Protein 8HEL (pdb70)

Sequence (68 aa):
MKITNDTTTYYEVAELMGSEADELDGRIMMMGLLSRECVVDTDDLSEDQWLALIDESQKVRREQFESDEA

Foldseek 3Di:
DFADPPDALVNQQVVVHPPGDSLLSVLLVVVCVVVVPRDCVVDDPVRVVVSSVVSVVVVVVVVVVVVD

Structure (mmCIF, N/CA/C/O backbone):
data_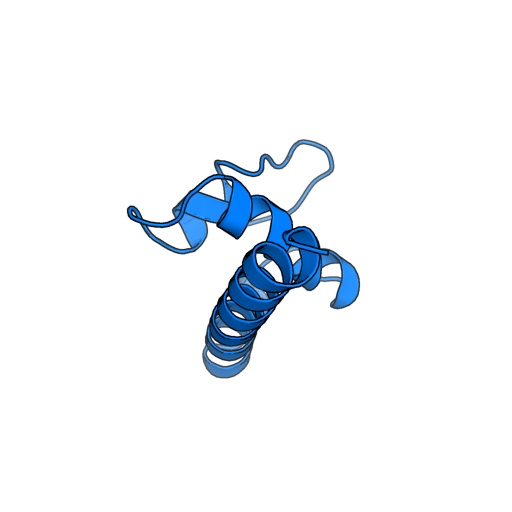8HEL
#
_entry.id   8HEL
#
_cell.length_a   58.353
_cell.length_b   58.353
_cell.length_c   90.633
_cell.angle_alpha   90.00
_cell.angle_beta   90.00
_cell.angle_gamma   90.00
#
_symmetry.space_group_name_H-M   'I 41 2 2'
#
loop_
_entity.id
_entity.type
_entity.pdbx_description
1 polymer AcrIE3
2 water water
#
loop_
_atom_site.group_PDB
_atom_site.id
_atom_site.type_symbol
_atom_site.label_atom_id
_atom_site.label_alt_id
_atom_site.label_comp_id
_atom_site.label_asym_id
_atom_site.label_entity_id
_atom_site.label_seq_id
_atom_site.pdbx_PDB_ins_code
_atom_site.Cartn_x
_atom_site.Cartn_y
_atom_site.Cartn_z
_atom_site.occupancy
_atom_site.B_iso_or_equiv
_atom_site.auth_seq_id
_atom_site.auth_comp_id
_atom_site.auth_asym_id
_atom_site.auth_atom_id
_atom_site.pdbx_PDB_model_num
ATOM 1 N N . MET A 1 1 ? -9.987 -35.677 3.498 1.00 26.38 1 MET A N 1
ATOM 2 C CA . MET A 1 1 ? -10.725 -34.996 4.554 1.00 25.62 1 MET A CA 1
ATOM 3 C C . MET A 1 1 ? -12.178 -34.794 4.138 1.00 26.30 1 MET A C 1
ATOM 4 O O . MET A 1 1 ? -12.457 -34.409 3.009 1.00 25.68 1 MET A O 1
ATOM 9 N N . LYS A 1 2 ? -13.105 -35.045 5.051 1.00 28.20 2 LYS A N 1
ATOM 10 C CA . LYS A 1 2 ? -14.506 -34.776 4.767 1.00 29.52 2 LYS A CA 1
ATOM 11 C C . LYS A 1 2 ? -14.806 -33.290 4.988 1.00 27.83 2 LYS A C 1
ATOM 12 O O . LYS A 1 2 ? -14.275 -32.669 5.908 1.00 28.94 2 LYS A O 1
ATOM 18 N N . ILE A 1 3 ? -15.635 -32.720 4.120 1.00 25.86 3 ILE A N 1
ATOM 19 C CA . ILE A 1 3 ? -16.058 -31.332 4.261 1.00 26.78 3 ILE A CA 1
ATOM 20 C C . ILE A 1 3 ? -17.482 -31.269 4.823 1.00 26.22 3 ILE A C 1
ATOM 21 O O . ILE A 1 3 ? -18.421 -31.789 4.217 1.00 28.87 3 ILE A O 1
ATOM 26 N N . THR A 1 4 ? -17.647 -30.641 5.983 1.00 27.26 4 THR A N 1
ATOM 27 C CA . THR A 1 4 ? -18.969 -30.495 6.585 1.00 27.65 4 THR A CA 1
ATOM 28 C C . THR A 1 4 ? -19.249 -29.041 6.920 1.00 27.79 4 THR A C 1
ATOM 29 O O . THR A 1 4 ? -18.397 -28.172 6.729 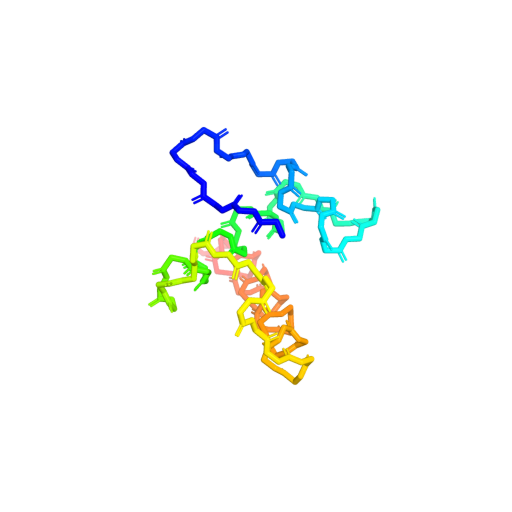1.00 26.96 4 THR A O 1
ATOM 33 N N . ASN A 1 5 ? -20.444 -28.785 7.442 1.00 28.29 5 ASN A N 1
ATOM 34 C CA . ASN A 1 5 ? -20.817 -27.443 7.854 1.00 30.34 5 ASN A CA 1
ATOM 35 C C . ASN A 1 5 ? -19.905 -26.879 8.939 1.00 28.60 5 ASN A C 1
ATOM 36 O O . ASN A 1 5 ? -19.813 -25.663 9.098 1.00 30.18 5 ASN A O 1
ATOM 41 N N . ASP A 1 6 ? -19.220 -27.755 9.671 1.00 26.35 6 ASP A N 1
ATOM 42 C CA . ASP A 1 6 ? -18.325 -27.318 10.739 1.00 27.33 6 ASP A CA 1
ATOM 43 C C . ASP A 1 6 ? -16.864 -27.293 10.336 1.00 26.98 6 ASP A C 1
ATOM 44 O O . ASP A 1 6 ? -16.001 -27.003 11.163 1.00 29.73 6 ASP A O 1
ATOM 49 N N . THR A 1 7 ? -16.581 -27.599 9.075 1.00 26.28 7 THR A N 1
ATOM 50 C CA . THR A 1 7 ? -15.211 -27.534 8.589 1.00 25.24 7 THR A CA 1
ATOM 51 C C . THR A 1 7 ? -14.720 -26.102 8.688 1.00 25.93 7 THR A C 1
ATOM 52 O O . THR A 1 7 ? -15.438 -25.160 8.360 1.00 27.17 7 THR A O 1
ATOM 56 N N . THR A 1 8 ? -13.491 -25.946 9.154 1.00 25.26 8 THR A N 1
ATOM 57 C CA . THR A 1 8 ? -12.940 -24.623 9.353 1.00 26.58 8 THR A CA 1
ATOM 58 C C . THR A 1 8 ? -11.936 -24.275 8.267 1.00 25.41 8 THR A C 1
ATOM 59 O O . THR A 1 8 ? -11.363 -25.159 7.619 1.00 23.98 8 THR A O 1
ATOM 63 N N . THR A 1 9 ? -11.694 -22.980 8.096 1.00 25.77 9 THR A N 1
ATOM 64 C CA . THR A 1 9 ? -10.674 -22.534 7.160 1.00 25.13 9 THR A CA 1
ATOM 65 C C . THR A 1 9 ? -9.306 -23.047 7.580 1.00 24.15 9 THR A C 1
ATOM 66 O O . THR A 1 9 ? -8.479 -23.319 6.729 1.00 23.41 9 THR A O 1
ATOM 70 N N . TYR A 1 10 ? -9.063 -23.160 8.887 1.00 23.28 10 TYR A N 1
ATOM 71 C CA A TYR A 1 10 ? -7.787 -23.683 9.409 0.47 22.53 10 TYR A CA 1
ATOM 72 C CA B TYR A 1 10 ? -7.783 -23.643 9.360 0.53 22.76 10 TYR A CA 1
ATOM 73 C C . TYR A 1 10 ? -7.567 -25.113 8.971 1.00 21.34 10 TYR A C 1
ATOM 74 O O . TYR A 1 10 ? -6.472 -25.495 8.575 1.00 20.85 10 TYR A O 1
ATOM 91 N N . GLU A 1 11 ? -8.619 -25.923 9.059 1.00 20.96 11 GLU A N 1
ATOM 92 C CA . GLU A 1 11 ? -8.524 -27.325 8.682 1.00 20.06 11 GLU A CA 1
ATOM 93 C C . GLU A 1 11 ? -8.231 -27.470 7.191 1.00 18.99 11 GLU A C 1
ATOM 94 O O . GLU A 1 11 ? -7.416 -28.297 6.771 1.00 19.71 11 GLU A O 1
ATOM 100 N N . VAL A 1 12 ? -8.884 -26.653 6.377 1.00 18.41 12 VAL A N 1
ATOM 101 C CA . VAL A 1 12 ? -8.632 -26.738 4.939 1.00 18.07 12 VAL A CA 1
ATOM 102 C C . VAL A 1 12 ? -7.251 -26.187 4.600 1.00 17.45 12 VAL A C 1
ATOM 103 O O . VAL A 1 12 ? -6.541 -26.747 3.750 1.00 17.03 12 VAL A O 1
ATOM 107 N N . ALA A 1 13 ? -6.858 -25.103 5.266 1.00 16.97 13 ALA A N 1
ATOM 108 C CA . ALA A 1 13 ? -5.499 -24.584 5.083 1.00 17.98 13 ALA A CA 1
ATOM 109 C C . ALA A 1 13 ? -4.446 -25.646 5.408 1.00 17.10 13 ALA A C 1
ATOM 110 O O . ALA A 1 13 ? -3.494 -25.858 4.640 1.00 17.32 13 ALA A O 1
ATOM 112 N N . GLU A 1 14 ? -4.609 -26.337 6.533 1.00 17.94 14 GLU A N 1
ATOM 113 C CA . GLU A 1 14 ? -3.604 -27.326 6.901 1.00 19.74 14 GLU A CA 1
ATOM 114 C C . GLU A 1 14 ? -3.549 -28.474 5.899 1.00 18.09 14 GLU A C 1
ATOM 115 O O . GLU A 1 14 ? -2.475 -29.033 5.636 1.00 17.79 14 GLU A O 1
ATOM 121 N N . LEU A 1 15 ? -4.702 -28.808 5.329 1.00 17.53 15 LEU A N 1
ATOM 122 C CA . LEU A 1 15 ? -4.776 -29.803 4.264 1.00 18.97 15 LEU A CA 1
ATOM 123 C C . LEU A 1 15 ? -3.870 -29.404 3.092 1.00 18.66 15 LEU A C 1
ATOM 124 O O . LEU A 1 15 ? -3.261 -30.255 2.456 1.00 19.55 15 LEU A O 1
ATOM 129 N N . MET A 1 16 ? -3.782 -28.104 2.828 1.00 19.05 16 MET A N 1
ATOM 130 C CA . MET A 1 16 ? -3.006 -27.575 1.712 1.00 19.19 16 MET A CA 1
ATOM 131 C C . MET A 1 16 ? -1.513 -27.487 2.011 1.00 21.28 16 MET A C 1
ATOM 132 O O . MET A 1 16 ? -0.706 -27.479 1.102 1.00 26.14 16 MET A O 1
ATOM 137 N N . GLY A 1 17 ? -1.144 -27.409 3.284 1.00 18.50 17 GLY A N 1
ATOM 138 C CA . GLY A 1 17 ? 0.255 -27.327 3.660 1.00 17.62 17 GLY A CA 1
ATOM 139 C C . GLY A 1 17 ? 0.475 -26.386 4.823 1.00 17.20 17 GLY A C 1
ATOM 140 O O . GLY A 1 17 ? -0.321 -25.4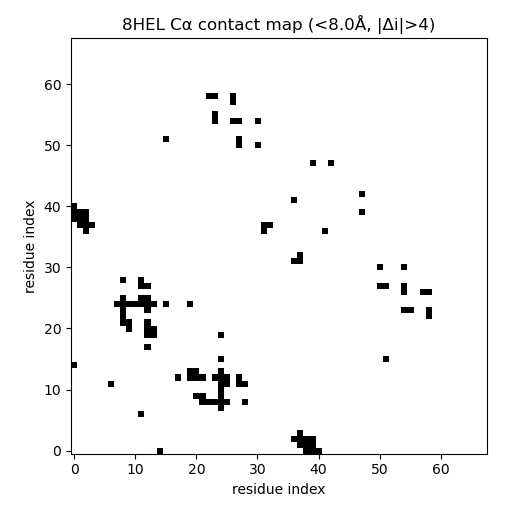80 5.070 1.00 17.80 17 GLY A O 1
ATOM 141 N N . SER A 1 18 ? 1.560 -26.600 5.556 1.00 17.41 18 SER A N 1
ATOM 142 C CA . SER A 1 18 ? 1.783 -25.857 6.795 1.00 18.82 18 SER A CA 1
ATOM 143 C C . SER A 1 18 ? 2.028 -24.352 6.596 1.00 19.96 18 SER A C 1
ATOM 144 O O . SER A 1 18 ? 1.895 -23.578 7.546 1.00 20.85 18 SER A O 1
ATOM 147 N N . GLU A 1 19 ? 2.357 -23.925 5.375 1.00 19.87 19 GLU A N 1
ATOM 148 C CA . GLU A 1 19 ? 2.554 -22.498 5.111 1.00 20.48 19 GLU A CA 1
ATOM 149 C C . GLU A 1 19 ? 1.297 -21.834 4.555 1.00 20.28 19 GLU A C 1
ATOM 150 O O . GLU A 1 19 ? 1.268 -20.617 4.350 1.00 22.67 19 GLU A O 1
ATOM 156 N N . ALA A 1 20 ? 0.260 -22.627 4.301 1.00 19.03 20 ALA A N 1
ATOM 157 C CA . ALA A 1 20 ? -1.014 -22.060 3.872 1.00 17.89 20 ALA A CA 1
ATOM 158 C C . ALA A 1 20 ? -1.643 -21.307 5.040 1.00 18.61 20 ALA A C 1
ATOM 159 O O . ALA A 1 20 ? -1.458 -21.691 6.191 1.00 21.67 20 ALA A O 1
ATOM 161 N N . ASP A 1 21 ? -2.369 -20.236 4.749 1.00 18.54 21 ASP A N 1
ATOM 162 C CA . ASP A 1 21 ? -2.993 -19.452 5.807 1.00 19.11 21 ASP A CA 1
ATOM 163 C C . ASP A 1 21 ? -4.516 -19.479 5.682 1.00 18.13 21 ASP A C 1
ATOM 164 O O . ASP A 1 21 ? -5.066 -20.199 4.851 1.00 18.65 21 ASP A O 1
ATOM 169 N N . GLU A 1 22 ? -5.191 -18.709 6.532 1.00 20.29 22 GLU A N 1
ATOM 170 C CA . GLU A 1 22 ? -6.648 -18.727 6.594 1.00 21.79 22 GLU A CA 1
ATOM 171 C C . GLU A 1 22 ? -7.284 -18.304 5.279 1.00 19.59 22 GLU A C 1
ATOM 172 O O . GLU A 1 22 ? -8.352 -18.790 4.919 1.00 20.38 22 GLU A O 1
ATOM 178 N N . LEU A 1 23 ? -6.627 -17.399 4.562 1.00 19.22 23 LEU A N 1
ATOM 179 C CA . LEU A 1 23 ? -7.153 -16.955 3.285 1.00 19.20 23 LEU A CA 1
ATOM 180 C C . LEU A 1 23 ? -7.103 -18.097 2.270 1.00 18.14 23 LEU A C 1
ATOM 181 O O . LEU A 1 23 ? -8.052 -18.298 1.516 1.00 18.76 23 LEU A O 1
ATOM 186 N N . ASP A 1 24 ? -6.001 -18.837 2.248 1.00 18.05 24 ASP A N 1
ATOM 187 C CA . ASP A 1 24 ? -5.898 -20.013 1.393 1.00 16.89 24 ASP A CA 1
ATOM 188 C C . ASP A 1 24 ? -7.030 -20.986 1.694 1.00 16.89 24 ASP A C 1
ATOM 189 O O . ASP A 1 24 ? -7.655 -21.532 0.777 1.00 17.75 24 ASP A O 1
ATOM 194 N N . GLY A 1 25 ? -7.277 -21.207 2.983 1.00 17.87 25 GLY A N 1
ATOM 195 C CA . GLY A 1 25 ? -8.319 -22.121 3.392 1.00 17.89 25 GLY A CA 1
ATOM 196 C C . GLY A 1 25 ? -9.687 -21.653 2.942 1.00 17.91 25 GLY A C 1
ATOM 197 O O . GLY A 1 25 ? -10.499 -22.450 2.465 1.00 18.70 25 GLY A O 1
ATOM 198 N N . ARG A 1 26 ? -9.964 -20.364 3.120 1.00 17.95 26 ARG A N 1
ATOM 199 C CA . ARG A 1 26 ? -11.247 -19.809 2.715 1.00 19.71 26 ARG A CA 1
ATOM 200 C C . ARG A 1 26 ? -11.472 -19.939 1.201 1.00 18.77 26 ARG A C 1
ATOM 201 O O . ARG A 1 26 ? -12.551 -20.319 0.731 1.00 20.85 26 ARG A O 1
ATOM 209 N N . ILE A 1 27 ? -10.439 -19.626 0.434 1.00 18.84 27 ILE A N 1
ATOM 210 C CA . ILE A 1 27 ? -10.532 -19.718 -1.021 1.00 19.21 27 ILE A CA 1
ATOM 211 C C . ILE A 1 27 ? -10.759 -21.164 -1.442 1.00 19.21 27 ILE A C 1
ATOM 212 O O . ILE A 1 27 ? -11.635 -21.452 -2.259 1.00 20.09 27 ILE A O 1
ATOM 217 N N . MET A 1 28 ? -9.981 -22.083 -0.870 1.00 18.35 28 MET A N 1
ATOM 218 C CA . MET A 1 28 ? -10.125 -23.488 -1.224 1.00 18.57 28 MET A CA 1
ATOM 219 C C . MET A 1 28 ? -11.509 -24.014 -0.828 1.00 18.87 28 MET A C 1
ATOM 220 O O . MET A 1 28 ? -12.098 -24.818 -1.553 1.00 20.84 28 MET A O 1
ATOM 225 N N . MET A 1 29 ? -12.057 -23.564 0.297 1.00 19.88 29 MET A N 1
ATOM 226 C CA A MET A 1 29 ? -13.402 -23.989 0.658 0.52 20.73 29 MET A CA 1
ATOM 227 C CA B MET A 1 29 ? -13.398 -23.981 0.677 0.48 22.17 29 MET A CA 1
ATOM 228 C C . MET A 1 29 ? -14.406 -23.561 -0.400 1.00 22.34 29 MET A C 1
ATOM 229 O O . MET A 1 29 ? -15.332 -24.306 -0.726 1.00 23.19 29 MET A O 1
ATOM 238 N N . GLY A 1 30 ? -14.214 -22.365 -0.945 1.00 22.95 30 GLY A N 1
ATOM 239 C CA . GLY A 1 30 ? -15.071 -21.865 -2.008 1.00 23.46 30 GLY A CA 1
ATOM 240 C C . GLY A 1 30 ? -14.954 -22.716 -3.264 1.00 24.00 30 GLY A C 1
ATOM 241 O O . GLY A 1 30 ? -15.963 -23.023 -3.918 1.00 25.37 30 GLY A O 1
ATOM 242 N N . LEU A 1 31 ? -13.727 -23.101 -3.614 1.00 22.51 31 LEU A N 1
ATOM 243 C CA . LEU A 1 31 ? -13.503 -23.939 -4.783 1.00 22.90 31 LEU A CA 1
ATOM 244 C C . LEU A 1 31 ? -14.105 -25.325 -4.590 1.00 22.34 31 LEU A C 1
ATOM 245 O O . LEU A 1 31 ? -14.776 -25.849 -5.478 1.00 23.70 31 LEU A O 1
ATOM 250 N N . LEU A 1 32 ? -13.888 -25.911 -3.416 1.00 23.24 32 LEU A N 1
ATOM 251 C CA . LEU A 1 32 ? -14.425 -27.233 -3.136 1.00 23.22 32 LEU A CA 1
ATOM 252 C C . LEU A 1 32 ? -15.954 -27.217 -3.186 1.00 24.55 32 LEU A C 1
ATOM 253 O O . LEU A 1 32 ? -16.574 -28.162 -3.665 1.00 26.14 32 LEU A O 1
ATOM 258 N N . SER A 1 33 ? -16.556 -26.134 -2.706 1.00 25.13 33 SER A N 1
ATOM 259 C CA . SER A 1 33 ? -18.011 -25.984 -2.739 1.00 27.01 33 SER A CA 1
ATOM 260 C C . SER A 1 33 ? -18.522 -25.904 -4.174 1.00 27.95 33 SER A C 1
ATOM 261 O O . SER A 1 33 ? -19.527 -26.531 -4.521 1.00 28.40 33 SER A O 1
ATOM 264 N N . ARG A 1 34 ? -17.826 -25.133 -5.003 1.00 27.39 34 ARG A N 1
ATOM 265 C CA . ARG A 1 34 ? -18.173 -25.030 -6.415 1.00 27.71 34 ARG A CA 1
ATOM 266 C C . ARG A 1 34 ? -18.161 -26.405 -7.071 1.00 27.91 34 ARG A C 1
ATOM 267 O O . ARG A 1 34 ? -19.057 -26.750 -7.852 1.00 30.67 34 ARG A O 1
ATOM 275 N N . GLU A 1 35 ? -17.147 -27.191 -6.727 1.00 27.14 35 GLU A N 1
ATOM 276 C CA . GLU A 1 35 ? -16.935 -28.505 -7.325 1.00 29.07 35 GLU A CA 1
ATOM 277 C C . GLU A 1 35 ? -17.756 -29.601 -6.649 1.00 30.90 35 GLU A C 1
ATOM 278 O O . GLU A 1 35 ? -17.664 -30.772 -7.030 1.00 32.44 35 GLU A O 1
ATOM 284 N N . CYS A 1 36 ? -18.555 -29.217 -5.653 1.00 31.52 36 CYS A N 1
ATOM 285 C CA . CYS A 1 36 ? -1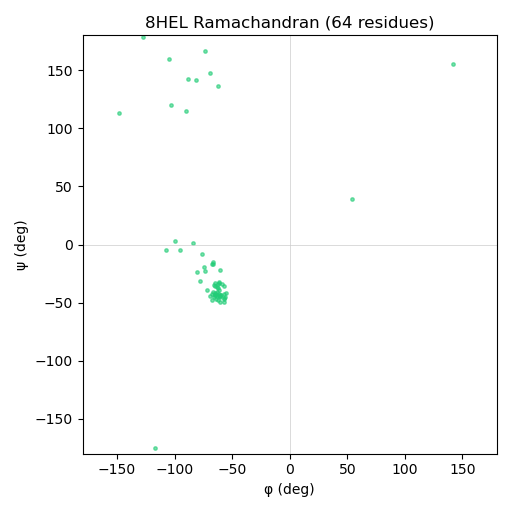9.377 -30.159 -4.886 1.00 32.42 36 CYS A CA 1
ATOM 286 C C . CYS A 1 36 ? -18.557 -31.290 -4.297 1.00 31.17 36 CYS A C 1
ATOM 287 O O . CYS A 1 36 ? -18.991 -32.437 -4.263 1.00 32.46 36 CYS A O 1
ATOM 290 N N . VAL A 1 37 ? -17.369 -30.953 -3.821 1.00 29.09 37 VAL A N 1
ATOM 291 C CA . VAL A 1 37 ? -16.507 -31.934 -3.193 1.00 29.91 37 VAL A CA 1
ATOM 292 C C . VAL A 1 37 ? -16.801 -31.986 -1.701 1.00 29.65 37 VAL A C 1
ATOM 293 O O . VAL A 1 37 ? -16.583 -31.008 -0.985 1.00 31.65 37 VAL A O 1
ATOM 297 N N . VAL A 1 38 ? -17.309 -33.122 -1.235 1.00 29.85 38 VAL A N 1
ATOM 298 C CA . VAL A 1 38 ? -17.607 -33.290 0.185 1.00 30.16 38 VAL A CA 1
ATOM 299 C C . VAL A 1 38 ? -16.603 -34.219 0.856 1.00 29.18 38 VAL A C 1
ATOM 300 O O . VAL A 1 38 ? -16.632 -34.411 2.071 1.00 29.79 38 VAL A O 1
ATOM 304 N N . ASP A 1 39 ? -15.712 -34.790 0.053 1.00 28.03 39 ASP A N 1
ATOM 305 C CA . ASP A 1 39 ? -14.620 -35.625 0.544 1.00 28.86 39 ASP A CA 1
ATOM 306 C C . ASP A 1 39 ? -13.438 -35.451 -0.398 1.00 26.85 39 ASP A C 1
ATOM 307 O O . ASP A 1 39 ? -13.512 -35.854 -1.554 1.00 27.96 39 ASP A O 1
ATOM 312 N N . THR A 1 40 ? -12.350 -34.858 0.083 1.00 24.77 40 THR A N 1
ATOM 313 C CA . THR A 1 40 ? -11.230 -34.564 -0.805 1.00 24.32 40 THR A CA 1
ATOM 314 C C . THR A 1 40 ? -10.548 -35.832 -1.326 1.00 27.52 40 THR A C 1
ATOM 315 O O . THR A 1 40 ? -9.808 -35.776 -2.301 1.00 27.29 40 THR A O 1
ATOM 319 N N . ASP A 1 41 ? -10.821 -36.978 -0.709 1.00 31.39 41 ASP A N 1
ATOM 320 C CA . ASP A 1 41 ? -10.305 -38.245 -1.228 1.00 36.48 41 ASP A CA 1
ATOM 321 C C . ASP A 1 41 ? -10.934 -38.612 -2.570 1.00 36.17 41 ASP A C 1
ATOM 322 O O . ASP A 1 41 ? -10.421 -39.473 -3.288 1.00 37.56 41 ASP A O 1
ATOM 327 N N . ASP A 1 42 ? -12.047 -37.966 -2.905 1.00 34.56 42 ASP A N 1
ATOM 328 C CA . ASP A 1 42 ? -12.717 -38.210 -4.184 1.00 34.30 42 ASP A CA 1
ATOM 329 C C . ASP A 1 42 ? -11.982 -37.528 -5.340 1.00 33.29 42 ASP A C 1
ATOM 330 O O . ASP A 1 42 ? -12.303 -37.743 -6.508 1.00 35.33 4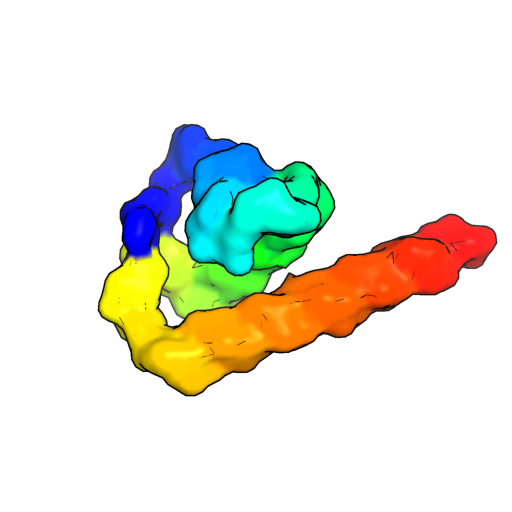2 ASP A O 1
ATOM 335 N N . LEU A 1 43 ? -10.989 -36.710 -5.015 1.00 30.48 43 LEU A N 1
ATOM 336 C CA . LEU A 1 43 ? -10.220 -35.997 -6.030 1.00 29.72 43 LEU A CA 1
ATOM 337 C C . LEU A 1 43 ? -9.040 -36.816 -6.529 1.00 29.46 43 LEU A C 1
ATOM 338 O O . LEU A 1 43 ? -8.393 -37.515 -5.753 1.00 30.49 43 LEU A O 1
ATOM 343 N N . SER A 1 44 ? -8.749 -36.718 -7.822 1.00 28.66 44 SER A N 1
ATOM 344 C CA . SER A 1 44 ? -7.491 -37.231 -8.336 1.00 27.88 44 SER A CA 1
ATOM 345 C C . SER A 1 44 ? -6.356 -36.308 -7.918 1.00 26.72 44 SER A C 1
ATOM 346 O O . SER A 1 44 ? -6.590 -35.182 -7.488 1.00 25.22 44 SER A O 1
ATOM 349 N N . GLU A 1 45 ? -5.122 -36.775 -8.062 1.00 26.44 45 GLU A N 1
ATOM 350 C CA . GLU A 1 45 ? -3.975 -35.930 -7.750 1.00 25.56 45 GLU A CA 1
ATOM 351 C C . GLU A 1 45 ? -3.965 -34.700 -8.653 1.00 25.06 45 GLU A C 1
ATOM 352 O O . GLU A 1 45 ? -3.725 -33.594 -8.183 1.00 23.60 45 GLU A O 1
ATOM 358 N N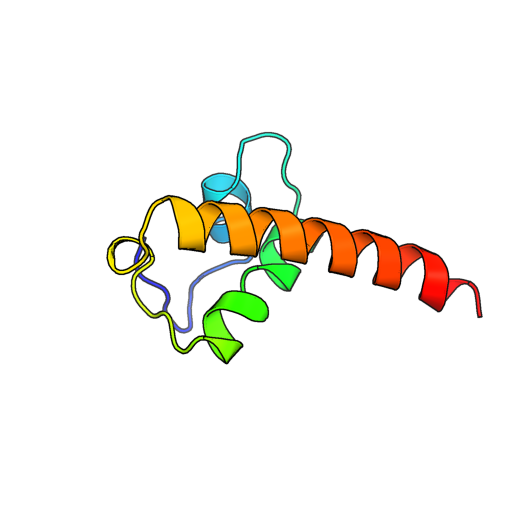 . ASP A 1 46 ? -4.248 -34.894 -9.938 1.00 24.63 46 ASP A N 1
ATOM 359 C CA . ASP A 1 46 ? -4.291 -33.782 -10.881 1.00 25.64 46 ASP A CA 1
ATOM 360 C C . ASP A 1 46 ? -5.337 -32.762 -10.477 1.00 24.36 46 ASP A C 1
ATOM 361 O O . ASP A 1 46 ? -5.083 -31.563 -10.533 1.00 24.08 46 ASP A O 1
ATOM 366 N N . GLN A 1 47 ? -6.510 -33.240 -10.067 1.00 23.83 47 GLN A N 1
ATOM 367 C CA . GLN A 1 47 ? -7.591 -32.346 -9.671 1.00 23.98 47 GLN A CA 1
ATOM 368 C C . GLN A 1 47 ? -7.230 -31.556 -8.429 1.00 21.41 47 GLN A C 1
ATOM 369 O O . GLN A 1 47 ? -7.485 -30.354 -8.359 1.00 22.15 47 GLN A O 1
ATOM 375 N N . TRP A 1 48 ? -6.643 -32.230 -7.442 1.00 21.73 48 TRP A N 1
ATOM 376 C CA . TRP A 1 48 ? -6.255 -31.571 -6.201 1.00 21.17 48 TRP A CA 1
ATOM 377 C C . TRP A 1 48 ? -5.221 -30.488 -6.483 1.00 19.91 48 TRP A C 1
ATOM 378 O O . TRP A 1 48 ? -5.369 -29.354 -6.029 1.00 19.83 48 TRP A O 1
ATOM 389 N N . LEU A 1 49 ? -4.196 -30.825 -7.258 1.00 20.62 49 LEU A N 1
ATOM 390 C CA . LEU A 1 49 ? -3.152 -29.857 -7.573 1.00 20.79 49 LEU A CA 1
ATOM 391 C C . LEU A 1 49 ? -3.690 -28.711 -8.427 1.00 20.22 49 LEU A C 1
ATOM 392 O O . LEU A 1 49 ? -3.269 -27.572 -8.262 1.00 19.00 49 LEU A O 1
ATOM 397 N N . ALA A 1 50 ? -4.635 -29.006 -9.318 1.00 20.50 50 ALA A N 1
ATOM 398 C CA . ALA A 1 50 ? -5.263 -27.956 -10.116 1.00 20.84 50 ALA A CA 1
ATOM 399 C C . ALA A 1 50 ? -6.023 -26.975 -9.217 1.00 20.31 50 ALA A C 1
ATOM 400 O O . ALA A 1 50 ? -5.964 -25.762 -9.417 1.00 20.97 50 ALA A O 1
ATOM 402 N N . LEU A 1 51 ? -6.717 -27.502 -8.212 1.00 19.87 51 LEU A N 1
ATOM 403 C CA . LEU A 1 51 ? -7.455 -26.662 -7.280 1.00 19.49 51 LEU A CA 1
ATOM 404 C C . LEU A 1 51 ? -6.505 -25.816 -6.447 1.00 18.65 51 LEU A C 1
ATOM 405 O O . LEU A 1 51 ? -6.770 -24.644 -6.200 1.00 19.70 51 LEU A O 1
ATOM 410 N N . ILE A 1 52 ? -5.395 -26.399 -5.998 1.00 18.05 52 ILE A N 1
ATOM 411 C CA . ILE A 1 52 ? -4.416 -25.598 -5.276 1.00 17.54 52 ILE A CA 1
ATOM 412 C C . ILE A 1 52 ? -3.890 -24.470 -6.170 1.00 18.59 52 ILE A C 1
ATOM 413 O O . ILE A 1 52 ? -3.806 -23.316 -5.744 1.00 18.91 52 ILE A O 1
ATOM 418 N N . ASP A 1 53 ? -3.561 -24.801 -7.406 1.00 19.01 53 ASP A N 1
ATOM 419 C CA . ASP A 1 53 ? -3.077 -23.814 -8.342 1.00 21.34 53 ASP A CA 1
ATOM 420 C C . ASP A 1 53 ? -4.102 -22.691 -8.491 1.00 21.73 53 ASP A C 1
ATOM 421 O O . ASP A 1 53 ? -3.762 -21.513 -8.413 1.00 22.63 53 ASP A O 1
ATOM 426 N N . GLU A 1 54 ? -5.370 -23.056 -8.657 1.00 21.45 54 GLU A N 1
ATOM 427 C CA . GLU A 1 54 ? -6.406 -22.048 -8.827 1.00 21.54 54 GLU A CA 1
ATOM 428 C C . GLU A 1 54 ? -6.555 -21.193 -7.573 1.00 20.72 54 GLU A C 1
ATOM 429 O O . GLU A 1 54 ? -6.809 -19.996 -7.672 1.00 21.62 54 GLU A O 1
ATOM 435 N N . SER A 1 55 ? -6.396 -21.791 -6.394 1.00 19.31 55 SER A N 1
ATOM 436 C CA . SER A 1 55 ? -6.548 -21.017 -5.166 1.00 19.57 55 SER A CA 1
ATOM 437 C C . SER A 1 55 ? -5.507 -19.900 -5.100 1.00 19.25 55 SER A C 1
ATOM 438 O O . SER A 1 55 ? -5.783 -18.814 -4.584 1.00 20.27 55 SER A O 1
ATOM 441 N N . GLN A 1 56 ? -4.330 -20.138 -5.664 1.00 19.41 56 GLN A N 1
ATOM 442 C CA . GLN A 1 56 ? -3.280 -19.136 -5.601 1.00 20.60 56 GLN A CA 1
ATOM 443 C C . GLN A 1 56 ? -3.520 -18.022 -6.625 1.00 20.78 56 GLN A C 1
ATOM 444 O O . GLN A 1 56 ? -3.180 -16.865 -6.376 1.00 21.88 56 GLN A O 1
ATOM 450 N N . LYS A 1 57 ? -4.132 -18.363 -7.755 1.00 21.53 57 LYS A N 1
ATOM 451 C CA . LYS A 1 57 ? -4.604 -17.360 -8.711 1.00 23.70 57 LYS A CA 1
ATOM 452 C C . LYS A 1 57 ? -5.642 -16.453 -8.054 1.00 23.53 57 LYS A C 1
ATOM 453 O O . LYS A 1 57 ? -5.559 -15.225 -8.121 1.00 24.54 57 LYS A O 1
ATOM 459 N N . VAL A 1 58 ? -6.624 -17.071 -7.410 1.00 23.17 58 VAL A N 1
ATOM 460 C CA . VAL A 1 58 ? -7.671 -16.316 -6.733 1.00 23.54 58 VAL A CA 1
ATOM 461 C C . VAL A 1 58 ? -7.105 -15.435 -5.611 1.00 22.01 58 VAL A C 1
ATOM 462 O O . VAL A 1 58 ? -7.526 -14.299 -5.438 1.00 23.80 58 VAL A O 1
ATOM 466 N N . ARG A 1 59 ? -6.131 -15.956 -4.871 1.00 20.93 59 ARG A 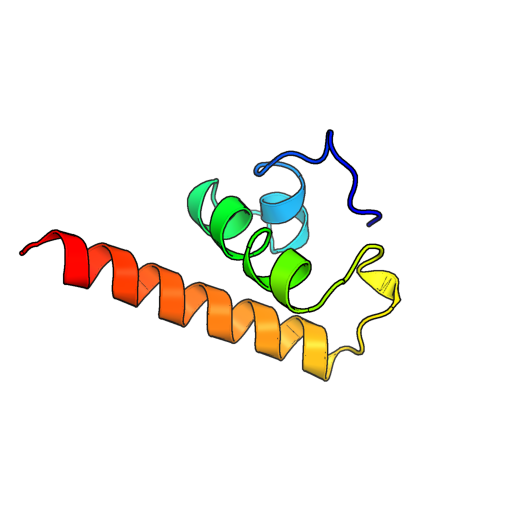N 1
ATOM 467 C CA . ARG A 1 59 ? -5.461 -15.175 -3.832 1.00 21.32 59 ARG A CA 1
ATO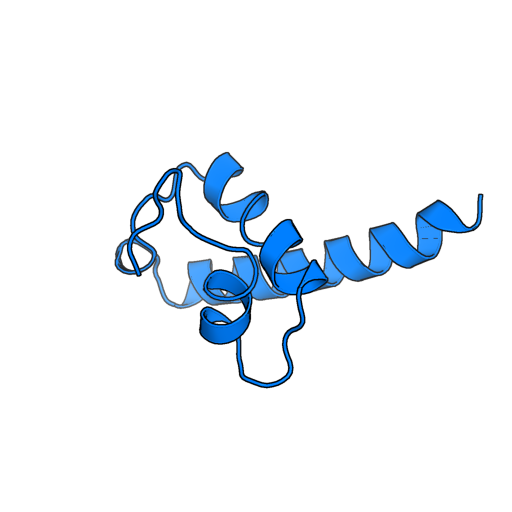M 468 C C . ARG A 1 59 ? -4.848 -13.897 -4.398 1.00 23.89 59 ARG A C 1
ATOM 469 O O . ARG A 1 59 ? -5.061 -12.798 -3.880 1.00 23.89 59 ARG A O 1
ATOM 477 N N . ARG A 1 60 ? -4.102 -14.053 -5.485 1.00 26.12 60 ARG A N 1
ATOM 478 C CA . ARG A 1 60 ? -3.512 -12.916 -6.188 1.00 28.79 60 ARG A CA 1
ATOM 479 C C . ARG A 1 60 ? -4.587 -11.959 -6.690 1.00 30.29 60 ARG A C 1
ATOM 480 O O . ARG A 1 60 ? -4.457 -10.744 -6.527 1.00 32.78 60 ARG A O 1
ATOM 488 N N . GLU A 1 61 ? -5.651 -12.510 -7.277 1.00 30.12 61 GLU A N 1
ATOM 489 C CA . GLU A 1 61 ? -6.776 -11.705 -7.753 1.00 32.56 61 GLU A CA 1
ATOM 490 C C . GLU A 1 61 ? -7.333 -10.840 -6.622 1.00 33.59 61 GLU A C 1
ATOM 491 O O . GLU A 1 61 ? -7.639 -9.665 -6.821 1.00 34.89 61 GLU A O 1
ATOM 497 N N . GLN A 1 62 ? -7.445 -11.412 -5.427 1.00 31.37 62 GLN A N 1
ATOM 498 C CA . GLN A 1 62 ? -8.020 -10.675 -4.310 1.00 30.74 62 GLN A CA 1
ATOM 499 C C . GLN A 1 62 ? -7.130 -9.518 -3.880 1.00 30.83 62 GLN A C 1
ATOM 500 O O . GLN A 1 62 ? -7.615 -8.403 -3.687 1.00 32.79 62 GLN A O 1
ATOM 506 N N . PHE A 1 63 ? -5.838 -9.775 -3.712 1.00 30.96 63 PHE A N 1
ATOM 507 C CA . PHE A 1 63 ? -4.918 -8.732 -3.270 1.00 32.68 63 PHE A CA 1
ATOM 508 C C . PHE A 1 63 ? -4.901 -7.580 -4.261 1.00 34.58 63 PHE A C 1
ATOM 509 O O . PHE A 1 63 ? -4.941 -6.414 -3.876 1.00 35.52 63 PHE A O 1
ATOM 517 N N . GLU A 1 64 ? -4.857 -7.922 -5.544 1.00 35.51 64 GLU A N 1
ATOM 518 C CA . GLU A 1 64 ? -4.810 -6.927 -6.604 1.00 36.95 64 GLU A CA 1
ATOM 519 C C . GLU A 1 64 ? -6.118 -6.148 -6.742 1.00 40.27 64 GLU A C 1
ATOM 520 O O . GLU A 1 64 ? -6.099 -4.923 -6.876 1.00 42.02 64 GLU A O 1
ATOM 526 N N . SER A 1 65 ? -7.253 -6.841 -6.699 1.00 44.21 65 SER A N 1
ATOM 527 C CA . SER A 1 65 ? -8.535 -6.187 -6.957 1.00 48.60 65 SER A CA 1
ATOM 528 C C . SER A 1 65 ? -8.979 -5.312 -5.790 1.00 52.05 65 SER A C 1
ATOM 529 O O . SER A 1 65 ? -9.816 -4.426 -5.954 1.00 50.70 65 SER A O 1
ATOM 532 N N . ASP A 1 66 ? -8.420 -5.561 -4.612 1.00 56.90 66 ASP A N 1
ATOM 533 C CA . ASP A 1 66 ? -8.789 -4.793 -3.428 1.00 63.06 66 ASP A CA 1
ATOM 534 C C . ASP A 1 66 ? -8.222 -3.379 -3.451 1.00 72.27 66 ASP A C 1
ATOM 535 O O . ASP A 1 66 ? -8.754 -2.485 -2.794 1.00 72.06 66 ASP A O 1
ATOM 540 N N . GLU A 1 67 ? -7.148 -3.181 -4.209 1.00 81.55 67 GLU A N 1
ATOM 541 C CA . GLU A 1 67 ? -6.522 -1.867 -4.320 1.00 91.43 67 GLU A CA 1
ATOM 542 C C . GLU A 1 67 ? -7.503 -0.830 -4.856 1.00 87.29 67 GLU A C 1
ATOM 543 O O . GLU A 1 67 ? -7.460 0.339 -4.471 1.00 86.81 67 GLU A O 1
ATOM 549 N N . ALA A 1 68 ? -8.390 -1.268 -5.742 1.00 84.07 68 ALA A N 1
ATOM 550 C CA . ALA A 1 68 ? -9.423 -0.399 -6.289 1.00 81.31 68 ALA A CA 1
ATOM 551 C C . ALA A 1 68 ? -10.758 -0.638 -5.590 1.00 79.79 68 ALA A C 1
ATOM 552 O O . ALA A 1 68 ? -10.801 -1.136 -4.464 1.00 78.69 68 ALA A O 1
#

Nearest PDB structures (foldseek):
  8hel-assembly1_A  TM=1.015E+00  e=1.675E-11  Pseudomonas phage DMS3
  8zey-assembly1_A  TM=9.949E-01  e=1.659E-09  Pseudomonas aeruginosa

Solvent-accessible surface area: 4769 Å² total; per-residue (Å²): 63,139,37,82,163,120,16,58,28,151,78,0,5,78,66,32,30,100,171,25,60,85,27,10,0,141,16,0,51,44,12,1,84,134,82,108,17,99,26,17,117,106,32,56,115,113,95,42,92,62,14,41,105,53,0,66,131,43,50,162,88,72,102,108,77,96,150,127

B-factor: mean 31.32, std 14.47, range [16.89, 146.82]

Secondary structure (DSSP, 8-state):
-B--TT--HHHHHHHH-TT--HHHHHHHHHHHHHTT-SBGGGS-HHHHHHHHHHHHHHHHHHHHHHT-

Radius of gyration: 11.85 Å; Cα contacts (8 Å, |Δi|>4): 62; chains: 1; bounding box: 23×38×22 Å